Protein AF-A0A8D8MR02-F1 (afdb_monomer)

Secondary structure (DSSP, 8-state):
----SSSSTTSSTTSS-------------HHHHHHHHHHHHHHHH-HHHHHHHHHHHHHHTTT---HHHHHHHHHHHHHHHHTT-HHHHHHHHHHHHHHHTTTS-HHHHHHHHHHHHHHHHTS--HHHHHHHHHHHHH-

Radius of gyration: 15.47 Å; Cα contacts (8 Å, |Δi|>4): 89; chains: 1; bounding box: 42×45×34 Å

InterPro domains:
  IPR050871 26S Proteasome and COP9 Signalosome Components [PTHR10678] (15-139)

Organism: Culex pipiens (NCBI:txid7175)

Structure (mmCIF, N/CA/C/O backbone):
data_AF-A0A8D8MR02-F1
#
_entry.id   AF-A0A8D8MR02-F1
#
loop_
_atom_site.group_PDB
_atom_site.id
_atom_site.type_symbol
_atom_site.label_atom_id
_atom_site.label_alt_id
_atom_site.label_comp_id
_atom_site.label_asym_id
_atom_site.label_entity_id
_atom_site.label_seq_id
_atom_site.pdbx_PDB_ins_code
_atom_site.Cartn_x
_atom_site.Cartn_y
_atom_site.Cartn_z
_atom_site.occupancy
_atom_site.B_iso_or_equiv
_atom_site.auth_seq_id
_atom_site.auth_comp_id
_atom_site.auth_asym_id
_atom_site.auth_atom_id
_atom_site.pdbx_PDB_model_num
ATOM 1 N N . MET A 1 1 ? -7.198 32.273 -9.089 1.00 46.59 1 MET A N 1
ATOM 2 C CA . MET A 1 1 ? -7.432 31.002 -9.804 1.00 46.59 1 MET A CA 1
ATOM 3 C C . MET A 1 1 ? -6.074 30.402 -10.110 1.00 46.59 1 MET A C 1
ATOM 5 O O . MET A 1 1 ? -5.496 30.825 -11.099 1.00 46.59 1 MET A O 1
ATOM 9 N N . SER A 1 2 ? -5.592 29.512 -9.235 1.00 44.75 2 SER A N 1
ATOM 10 C CA . SER A 1 2 ? -4.781 28.307 -9.519 1.00 44.75 2 SER A CA 1
ATOM 11 C C . SER A 1 2 ? -4.025 27.887 -8.244 1.00 44.75 2 SER A C 1
ATOM 13 O O . SER A 1 2 ? -2.803 27.905 -8.212 1.00 44.75 2 SER A O 1
ATOM 15 N N . ASP A 1 3 ? -4.761 27.552 -7.180 1.00 44.78 3 ASP A N 1
ATOM 16 C CA . ASP A 1 3 ? -4.220 27.038 -5.908 1.00 44.78 3 ASP A CA 1
ATOM 17 C C . ASP A 1 3 ? -4.360 25.504 -5.866 1.00 44.78 3 ASP A C 1
ATOM 19 O O . ASP A 1 3 ? -5.041 24.959 -5.002 1.00 44.78 3 ASP A O 1
ATOM 23 N N . LEU A 1 4 ? -3.840 24.803 -6.881 1.00 49.03 4 LEU A N 1
ATOM 24 C CA . LEU A 1 4 ? -3.999 23.342 -6.997 1.00 49.03 4 LEU A CA 1
ATOM 25 C C . LEU A 1 4 ? -2.727 22.592 -7.419 1.00 49.03 4 LEU A C 1
ATOM 27 O O . LEU A 1 4 ? -2.816 21.408 -7.719 1.00 49.03 4 LEU A O 1
ATOM 31 N N . ASP A 1 5 ? -1.571 23.262 -7.429 1.00 41.72 5 ASP A N 1
ATOM 32 C CA . ASP A 1 5 ? -0.314 22.699 -7.954 1.00 41.72 5 ASP A CA 1
ATOM 33 C C . ASP A 1 5 ? 0.814 22.600 -6.905 1.00 41.72 5 ASP A C 1
ATOM 35 O O . ASP A 1 5 ? 1.933 22.227 -7.235 1.00 41.72 5 ASP A O 1
ATOM 39 N N . ASP A 1 6 ? 0.533 22.909 -5.632 1.00 39.59 6 ASP A N 1
ATOM 40 C CA . ASP A 1 6 ? 1.550 22.932 -4.559 1.00 39.59 6 ASP A CA 1
ATOM 41 C C . ASP A 1 6 ? 1.577 21.651 -3.699 1.00 39.59 6 ASP A C 1
ATOM 43 O O . ASP A 1 6 ? 2.411 21.504 -2.817 1.00 39.59 6 ASP A O 1
ATOM 47 N N . ASP A 1 7 ? 0.695 20.683 -3.973 1.00 44.25 7 ASP A N 1
ATOM 48 C CA . ASP A 1 7 ? 0.623 19.410 -3.226 1.00 44.25 7 ASP A CA 1
ATOM 49 C C . ASP A 1 7 ? 1.495 18.301 -3.860 1.00 44.25 7 ASP A C 1
ATOM 51 O O . ASP A 1 7 ? 1.506 17.154 -3.414 1.00 44.25 7 ASP A O 1
ATOM 55 N N . PHE A 1 8 ? 2.228 18.625 -4.935 1.00 43.94 8 PHE A N 1
ATOM 56 C CA . PHE A 1 8 ? 3.091 17.684 -5.663 1.00 43.94 8 PHE A CA 1
ATOM 57 C C . PHE A 1 8 ? 4.558 17.723 -5.203 1.00 43.94 8 PHE A C 1
ATOM 59 O O . PHE A 1 8 ? 5.320 16.803 -5.491 1.00 43.94 8 PHE A O 1
ATOM 66 N N . MET A 1 9 ? 4.964 18.761 -4.462 1.00 44.56 9 MET A N 1
ATOM 67 C CA . MET A 1 9 ? 6.372 18.999 -4.109 1.00 44.56 9 MET A CA 1
ATOM 68 C C . MET A 1 9 ? 6.808 18.373 -2.773 1.00 44.56 9 MET A C 1
ATOM 70 O O . MET A 1 9 ? 7.985 18.437 -2.432 1.00 44.56 9 MET A O 1
ATOM 74 N N . CYS A 1 10 ? 5.903 17.724 -2.030 1.00 43.78 10 CYS A N 1
ATOM 75 C CA . CYS A 1 10 ? 6.204 17.107 -0.728 1.00 43.78 10 CYS A CA 1
ATOM 76 C C . CYS A 1 10 ? 6.262 15.564 -0.741 1.00 43.78 10 CYS A C 1
ATOM 78 O O . CYS A 1 10 ? 6.255 14.953 0.325 1.00 43.78 10 CYS A O 1
ATOM 80 N N . GLU A 1 11 ? 6.308 14.899 -1.905 1.00 46.44 11 GLU A N 1
ATOM 81 C CA . GLU A 1 11 ? 6.463 13.427 -1.972 1.00 46.44 11 GLU A CA 1
ATOM 82 C C . GLU A 1 11 ? 7.908 12.943 -2.203 1.00 46.44 11 GLU A C 1
ATOM 84 O O . GLU A 1 11 ? 8.180 11.772 -1.943 1.00 46.44 11 GLU A O 1
ATOM 89 N N . ASP A 1 12 ? 8.832 13.799 -2.659 1.00 42.78 12 ASP A N 1
ATOM 90 C CA . ASP A 1 12 ? 10.231 13.409 -2.935 1.00 42.78 12 ASP A CA 1
ATOM 91 C C . ASP A 1 12 ? 11.150 13.456 -1.697 1.00 42.78 12 ASP A C 1
ATOM 93 O O . ASP A 1 12 ? 12.257 12.923 -1.722 1.00 42.78 12 ASP A O 1
ATOM 97 N N . GLU A 1 13 ? 10.706 14.037 -0.578 1.00 42.59 13 GLU A N 1
ATOM 98 C CA . GLU A 1 13 ? 11.544 14.174 0.628 1.00 42.59 13 GLU A CA 1
ATOM 99 C C . GLU A 1 13 ? 11.513 12.933 1.549 1.00 42.59 13 GLU A C 1
ATOM 101 O O . GLU A 1 13 ? 12.296 12.825 2.492 1.00 42.59 13 GLU A O 1
ATOM 106 N N . GLU A 1 14 ? 10.653 11.942 1.274 1.00 45.72 14 GLU A N 1
ATOM 107 C CA . GLU A 1 14 ? 10.602 10.692 2.054 1.00 45.72 14 GLU A CA 1
ATOM 108 C C . GLU A 1 14 ? 11.493 9.556 1.519 1.00 45.72 14 GLU A C 1
ATOM 110 O O . GLU A 1 14 ? 11.585 8.531 2.191 1.00 45.72 14 GLU A O 1
ATOM 115 N N . ASP A 1 15 ? 12.175 9.715 0.378 1.00 48.34 15 ASP A N 1
ATOM 116 C CA . ASP A 1 15 ? 13.140 8.713 -0.131 1.00 48.34 15 ASP A CA 1
ATOM 117 C C . ASP A 1 15 ? 14.579 8.958 0.376 1.00 48.34 15 ASP A C 1
ATOM 119 O O . ASP A 1 15 ? 15.471 8.140 0.184 1.00 48.34 15 ASP A O 1
ATOM 123 N N . TYR A 1 16 ? 14.819 10.055 1.106 1.00 43.03 16 TYR A N 1
ATOM 124 C CA . TYR A 1 16 ? 16.125 10.400 1.696 1.00 43.03 16 TYR A CA 1
ATOM 125 C C . TYR A 1 16 ? 16.324 9.826 3.111 1.00 43.03 16 TYR A C 1
ATOM 127 O O . TYR A 1 16 ? 16.999 10.407 3.964 1.00 43.03 16 TYR A O 1
ATOM 135 N N . GLY A 1 17 ? 15.694 8.682 3.381 1.00 48.50 17 GLY A N 1
ATOM 136 C CA . GLY A 1 17 ? 15.567 8.095 4.707 1.00 48.50 17 GLY A CA 1
ATOM 137 C C . GLY A 1 17 ? 15.998 6.636 4.789 1.00 48.50 17 GLY A C 1
ATOM 138 O O . GLY A 1 17 ? 15.166 5.807 5.134 1.00 48.50 17 GLY A O 1
ATOM 139 N N . LEU A 1 18 ? 17.308 6.408 4.639 1.00 43.94 18 LEU A N 1
ATOM 140 C CA . LEU A 1 18 ? 18.152 5.544 5.490 1.00 43.94 18 LEU A CA 1
ATOM 141 C C . LEU A 1 18 ? 18.886 4.376 4.810 1.00 43.94 18 LEU A C 1
ATOM 143 O O . LEU A 1 18 ? 18.300 3.458 4.260 1.00 43.94 18 LEU A O 1
ATOM 147 N N . GLU A 1 19 ? 20.208 4.451 5.004 1.00 42.91 19 GLU A N 1
ATOM 148 C CA . GLU A 1 19 ? 21.126 3.381 5.405 1.00 42.91 19 GLU A CA 1
ATOM 149 C C . GLU A 1 19 ? 21.083 2.101 4.565 1.00 42.91 19 GLU A C 1
ATOM 151 O O . GLU A 1 19 ? 20.352 1.158 4.859 1.00 42.91 19 GLU A O 1
ATOM 156 N N . TYR A 1 20 ? 21.978 2.062 3.567 1.00 41.41 20 TYR A N 1
ATOM 157 C CA . TYR A 1 20 ? 22.549 0.824 3.040 1.00 41.41 20 TYR A CA 1
ATOM 158 C C . TYR A 1 20 ? 22.930 -0.070 4.227 1.00 41.41 20 TYR A C 1
ATOM 160 O O . TYR A 1 20 ? 24.006 0.067 4.806 1.00 41.41 20 TYR A O 1
ATOM 168 N N . SER A 1 21 ? 22.038 -0.979 4.611 1.00 37.78 21 SER A N 1
ATOM 169 C CA . SER A 1 21 ? 22.419 -2.118 5.426 1.00 37.78 21 SER A CA 1
ATOM 170 C C . SER A 1 21 ? 23.229 -3.005 4.490 1.00 37.78 21 SER A C 1
ATOM 172 O O . SER A 1 21 ? 22.666 -3.751 3.697 1.00 37.78 21 SER A O 1
ATOM 174 N N . GLU A 1 22 ? 24.555 -2.852 4.530 1.00 40.47 22 GLU A N 1
ATOM 175 C CA . GLU A 1 22 ? 25.564 -3.556 3.719 1.00 40.47 22 GLU A CA 1
ATOM 176 C C . GLU A 1 22 ? 25.565 -5.097 3.892 1.00 40.47 22 GLU A C 1
ATOM 178 O O . GLU A 1 22 ? 26.543 -5.752 3.542 1.00 40.47 22 GLU A O 1
ATOM 183 N N . ASP A 1 23 ? 24.498 -5.710 4.416 1.00 39.16 23 ASP A N 1
ATOM 184 C CA . ASP A 1 23 ? 24.458 -7.127 4.798 1.00 39.16 23 ASP A CA 1
ATOM 185 C C . ASP A 1 23 ? 23.360 -7.931 4.088 1.00 39.16 23 ASP A C 1
ATOM 187 O O . ASP A 1 23 ? 22.647 -8.734 4.686 1.00 39.16 23 ASP A O 1
ATOM 191 N N . SER A 1 24 ? 23.200 -7.745 2.780 1.00 38.19 24 SER A N 1
ATOM 192 C CA . SER A 1 24 ? 22.553 -8.764 1.948 1.00 38.19 24 SER A CA 1
ATOM 193 C C . SER A 1 24 ? 23.199 -8.795 0.574 1.00 38.19 24 SER A C 1
ATOM 195 O O . SER A 1 24 ? 22.961 -7.956 -0.285 1.00 38.19 24 SER A O 1
ATOM 197 N N . ASN A 1 25 ? 24.059 -9.793 0.394 1.00 41.91 25 ASN A N 1
ATOM 198 C CA . ASN A 1 25 ? 24.737 -10.167 -0.843 1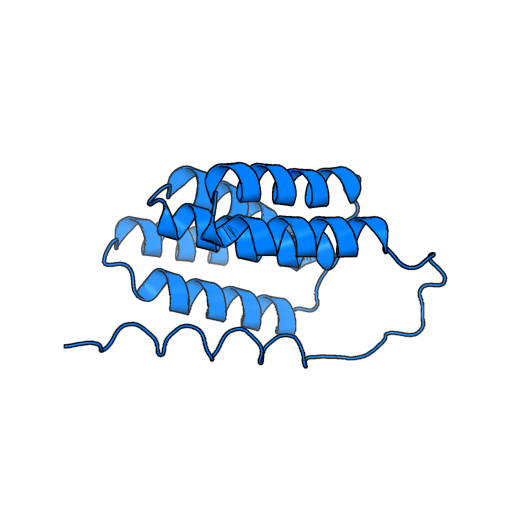.00 41.91 25 ASN A CA 1
ATOM 199 C C . ASN A 1 25 ? 23.750 -10.805 -1.849 1.00 41.91 25 ASN A C 1
ATOM 201 O O . ASN A 1 25 ? 24.007 -11.885 -2.378 1.00 41.91 25 ASN A O 1
ATOM 205 N N . SER A 1 26 ? 22.595 -10.170 -2.044 1.00 43.81 26 SER A N 1
ATOM 206 C CA . SER A 1 26 ? 21.597 -10.527 -3.047 1.00 43.81 26 SER A CA 1
ATOM 207 C C . SER A 1 26 ? 21.766 -9.562 -4.212 1.00 43.81 26 SER A C 1
ATOM 209 O O . SER A 1 26 ? 21.964 -8.365 -4.005 1.00 43.81 26 SER A O 1
ATOM 211 N N . GLU A 1 27 ? 21.782 -10.092 -5.432 1.00 47.31 27 GLU A N 1
ATOM 212 C CA . GLU A 1 27 ? 21.870 -9.307 -6.664 1.00 47.31 27 GLU A CA 1
ATOM 213 C C . GLU A 1 27 ? 20.897 -8.117 -6.602 1.00 47.31 27 GLU A C 1
ATOM 215 O O . GLU A 1 27 ? 19.795 -8.279 -6.078 1.00 47.31 27 GLU A O 1
ATOM 220 N N . PRO A 1 28 ? 21.291 -6.917 -7.069 1.00 52.00 28 PRO A N 1
ATOM 221 C CA . PRO A 1 28 ? 20.422 -5.752 -6.980 1.00 52.00 28 PRO A CA 1
ATOM 222 C C . PRO A 1 28 ? 19.085 -6.096 -7.643 1.00 52.00 28 PRO A C 1
ATOM 224 O O . PRO A 1 28 ? 19.074 -6.597 -8.768 1.00 52.00 28 PRO A O 1
ATOM 227 N N . ASP A 1 29 ? 17.980 -5.838 -6.942 1.00 64.31 29 ASP A N 1
ATOM 228 C CA . ASP A 1 29 ? 16.590 -6.037 -7.378 1.00 64.31 29 ASP A CA 1
ATOM 229 C C . ASP A 1 29 ? 16.203 -5.083 -8.534 1.00 64.31 29 ASP A C 1
ATOM 231 O O . ASP A 1 29 ? 15.175 -4.405 -8.520 1.00 64.31 29 ASP A O 1
ATOM 235 N N . VAL A 1 30 ? 17.050 -5.001 -9.563 1.00 72.12 30 VAL A N 1
ATOM 236 C CA . VAL A 1 30 ? 16.942 -4.107 -10.722 1.00 72.12 30 VAL A CA 1
ATOM 237 C C . VAL A 1 30 ? 15.615 -4.326 -11.446 1.00 72.12 30 VAL A C 1
ATOM 239 O O . VAL A 1 30 ? 15.027 -3.380 -11.970 1.00 72.12 30 VAL A O 1
ATOM 242 N N . ASP A 1 31 ? 15.107 -5.559 -11.455 1.00 78.06 31 ASP A N 1
ATOM 243 C CA . ASP A 1 31 ? 13.820 -5.888 -12.066 1.00 78.06 31 ASP A CA 1
ATOM 244 C C . ASP A 1 31 ? 12.632 -5.299 -11.284 1.00 78.06 31 ASP A C 1
ATOM 246 O O . ASP A 1 31 ? 11.696 -4.777 -11.899 1.00 78.06 31 ASP A O 1
ATOM 250 N N . LEU A 1 32 ? 12.677 -5.308 -9.945 1.00 81.38 32 LEU A N 1
ATOM 251 C CA . LEU A 1 32 ? 11.638 -4.699 -9.102 1.00 81.38 32 LEU A CA 1
ATOM 252 C C . LEU A 1 32 ? 11.677 -3.175 -9.195 1.00 81.38 32 LEU A C 1
ATOM 254 O O . LEU A 1 32 ? 10.631 -2.541 -9.361 1.00 81.38 32 LEU A O 1
ATOM 258 N N . GLU A 1 33 ? 12.875 -2.596 -9.154 1.00 82.00 33 GLU A N 1
ATOM 259 C CA . GLU A 1 33 ? 13.097 -1.159 -9.287 1.00 82.00 33 GLU A CA 1
ATOM 260 C C . GLU A 1 33 ? 12.566 -0.635 -10.629 1.00 82.00 33 GLU A C 1
ATOM 262 O O . GLU A 1 33 ? 11.725 0.272 -10.675 1.00 82.00 33 GLU A O 1
ATOM 267 N N . ASN A 1 34 ? 12.980 -1.257 -11.737 1.00 85.75 34 ASN A N 1
ATOM 268 C CA . ASN A 1 34 ? 12.526 -0.883 -13.076 1.00 85.75 34 ASN A CA 1
ATOM 269 C C . ASN A 1 34 ? 11.004 -0.987 -13.209 1.00 85.75 34 ASN A C 1
ATOM 271 O O . ASN A 1 34 ? 10.355 -0.090 -13.761 1.00 85.75 34 ASN A O 1
ATOM 275 N N . GLN A 1 35 ? 10.413 -2.063 -12.683 1.00 85.50 35 GLN A N 1
ATOM 276 C CA . GLN A 1 35 ? 8.969 -2.259 -12.718 1.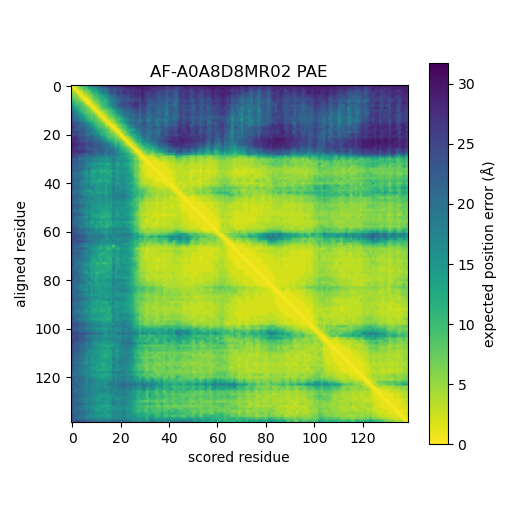00 85.50 35 GLN A CA 1
ATOM 277 C C . GLN A 1 35 ? 8.233 -1.214 -11.861 1.00 85.50 35 GLN A C 1
ATOM 279 O O . GLN A 1 35 ? 7.173 -0.723 -12.267 1.00 85.50 35 GLN A O 1
ATOM 284 N N . TYR A 1 36 ? 8.784 -0.824 -10.710 1.00 87.44 36 TYR A N 1
ATOM 285 C CA . TYR A 1 36 ? 8.218 0.210 -9.844 1.00 87.44 36 TYR A CA 1
ATOM 286 C C . TYR A 1 36 ? 8.229 1.589 -10.515 1.00 87.44 36 TYR A C 1
ATOM 288 O O . TYR A 1 36 ? 7.186 2.246 -10.569 1.00 87.44 36 TYR A O 1
ATOM 296 N N . TYR A 1 37 ? 9.357 2.019 -11.088 1.00 86.69 37 TYR A N 1
ATOM 297 C CA . TYR A 1 37 ? 9.438 3.312 -11.780 1.00 86.69 37 TYR A CA 1
ATOM 298 C C . TYR A 1 37 ? 8.540 3.368 -13.019 1.00 86.69 37 TYR A C 1
ATOM 300 O O . TYR A 1 37 ? 7.876 4.381 -13.249 1.00 86.69 37 TYR A O 1
ATOM 308 N N . ASN A 1 38 ? 8.434 2.264 -13.766 1.00 86.81 38 ASN A N 1
ATOM 309 C CA . ASN A 1 38 ? 7.475 2.143 -14.865 1.00 86.81 38 ASN A CA 1
ATOM 310 C C . ASN A 1 38 ? 6.030 2.328 -14.365 1.00 86.81 38 ASN A C 1
ATOM 312 O O . ASN A 1 38 ? 5.264 3.122 -14.910 1.00 86.81 38 ASN A O 1
ATOM 316 N N . SER A 1 39 ? 5.681 1.665 -13.259 1.00 85.00 39 SER A N 1
ATOM 317 C CA . SER A 1 39 ? 4.362 1.790 -12.625 1.00 85.00 39 SER A CA 1
ATOM 318 C C . SER A 1 39 ? 4.085 3.214 -12.129 1.00 85.00 39 SER A C 1
ATOM 320 O O . SER A 1 39 ? 2.965 3.707 -12.264 1.00 85.00 39 SER A O 1
ATOM 322 N N . LYS A 1 40 ? 5.104 3.898 -11.591 1.00 80.50 40 LYS A N 1
ATOM 323 C CA . LYS A 1 40 ? 5.009 5.285 -11.114 1.00 80.50 40 LYS A CA 1
ATOM 324 C C . LYS A 1 40 ? 4.744 6.257 -12.265 1.00 80.50 40 LYS A C 1
ATOM 326 O O . LYS A 1 40 ? 3.887 7.122 -12.112 1.00 80.50 40 LYS A O 1
ATOM 331 N N . ALA A 1 41 ? 5.398 6.075 -13.414 1.00 85.94 41 ALA A N 1
ATOM 332 C CA . ALA A 1 41 ? 5.140 6.875 -14.614 1.00 85.94 41 ALA A CA 1
ATOM 333 C C . ALA A 1 41 ? 3.690 6.719 -15.111 1.00 85.94 41 ALA A C 1
ATOM 335 O O . ALA A 1 41 ? 3.051 7.691 -15.503 1.00 85.94 41 ALA A O 1
ATOM 336 N N . LEU A 1 42 ? 3.127 5.511 -15.003 1.00 83.12 42 LEU A N 1
ATOM 337 C CA . LEU A 1 42 ? 1.745 5.231 -15.399 1.00 83.12 42 LEU A CA 1
ATOM 338 C C . LEU A 1 42 ? 0.690 5.814 -14.440 1.00 83.12 42 LEU A C 1
ATOM 340 O O . LEU A 1 42 ? -0.485 5.856 -14.810 1.00 83.12 42 LEU A O 1
ATOM 344 N N . LYS A 1 43 ? 1.055 6.263 -13.223 1.00 79.38 43 LYS A N 1
ATOM 345 C CA . LYS A 1 43 ? 0.075 6.743 -12.221 1.00 79.38 43 LYS A CA 1
ATOM 346 C C . LYS A 1 43 ? -0.725 7.951 -12.715 1.00 79.38 43 LYS A C 1
ATOM 348 O O . LYS A 1 43 ? -1.874 8.126 -12.308 1.00 79.38 43 LYS A O 1
ATOM 353 N N . GLU A 1 44 ? -0.103 8.788 -13.545 1.00 76.19 44 GLU A N 1
ATOM 354 C CA . GLU A 1 44 ? -0.688 10.042 -14.026 1.00 76.19 44 GLU A CA 1
ATOM 355 C C . GLU A 1 44 ? -1.535 9.839 -15.280 1.00 76.19 44 GLU A C 1
ATOM 357 O O . GLU A 1 44 ? -2.613 10.420 -15.391 1.00 76.19 44 GLU A O 1
ATOM 362 N N . GLU A 1 45 ? -1.085 8.970 -16.186 1.00 82.50 45 GLU A N 1
ATOM 363 C CA . GLU A 1 45 ? -1.773 8.693 -17.448 1.00 82.50 45 GLU A CA 1
ATOM 364 C C . GLU A 1 45 ? -2.923 7.689 -17.279 1.00 82.50 45 GLU A C 1
ATOM 366 O O . GLU A 1 45 ? -4.022 7.897 -17.796 1.00 82.50 45 GLU A O 1
ATOM 371 N N . ALA A 1 46 ? -2.683 6.592 -16.553 1.00 86.50 46 ALA A N 1
ATOM 372 C CA . ALA A 1 46 ? -3.588 5.450 -16.471 1.00 86.50 46 ALA A CA 1
ATOM 373 C C . ALA A 1 46 ? -3.570 4.813 -15.064 1.00 86.50 46 ALA A C 1
ATOM 375 O O . ALA A 1 46 ? -2.959 3.760 -14.859 1.00 86.50 46 ALA A O 1
ATOM 376 N N . PRO A 1 47 ? -4.293 5.380 -14.078 1.00 83.69 47 PRO A N 1
ATOM 377 C CA . PRO A 1 47 ? -4.254 4.914 -12.688 1.00 83.69 47 PRO A CA 1
ATOM 378 C C . PRO A 1 47 ? -4.680 3.446 -12.518 1.00 83.69 47 PRO A C 1
ATOM 380 O O . PRO A 1 47 ? -4.130 2.730 -11.684 1.00 83.69 47 PRO A O 1
ATOM 383 N N . HIS A 1 48 ? -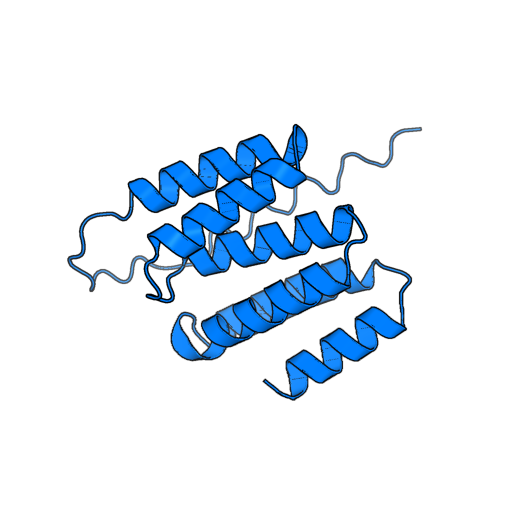5.617 2.954 -13.333 1.00 86.00 48 HIS A N 1
ATOM 384 C CA . HIS A 1 48 ? -6.026 1.545 -13.305 1.00 86.00 48 HIS A CA 1
ATOM 385 C C . HIS A 1 48 ? -4.942 0.587 -13.814 1.00 86.00 48 HIS A C 1
ATOM 387 O O . HIS A 1 48 ? -4.821 -0.524 -13.297 1.00 86.00 48 HIS A O 1
ATOM 393 N N . ASP A 1 49 ? -4.159 0.992 -14.813 1.00 86.88 49 ASP A N 1
ATOM 394 C CA . ASP A 1 49 ? -3.068 0.166 -15.329 1.00 86.88 49 ASP A CA 1
ATOM 395 C C . ASP A 1 49 ? -1.830 0.272 -14.442 1.00 86.88 49 ASP A C 1
ATOM 397 O O . ASP A 1 49 ? -1.178 -0.742 -14.203 1.00 86.88 49 ASP A O 1
ATOM 401 N N . ALA A 1 50 ? -1.585 1.437 -13.833 1.00 86.94 50 ALA A N 1
ATOM 402 C CA . ALA A 1 50 ? -0.589 1.593 -12.779 1.00 86.94 50 ALA A CA 1
ATOM 403 C C . ALA A 1 50 ? -0.839 0.616 -11.621 1.00 86.94 50 ALA A C 1
ATOM 405 O O . ALA A 1 50 ? 0.090 -0.059 -11.191 1.00 86.94 50 ALA A O 1
ATOM 406 N N . LEU A 1 51 ? -2.092 0.447 -11.170 1.00 88.19 51 LEU A N 1
ATOM 407 C CA . LEU A 1 51 ? -2.435 -0.553 -10.147 1.00 88.19 51 LEU A CA 1
ATOM 408 C C . LEU A 1 51 ? -2.053 -1.980 -10.562 1.00 88.19 51 LEU A C 1
ATOM 410 O O . LEU A 1 51 ? -1.527 -2.728 -9.742 1.00 88.19 51 LEU A O 1
ATOM 414 N N . LYS A 1 52 ? -2.283 -2.363 -11.824 1.00 89.56 52 LYS A N 1
ATOM 415 C CA . LYS A 1 52 ? -1.869 -3.682 -12.333 1.00 89.56 52 LYS A CA 1
ATOM 416 C C . LYS A 1 52 ? -0.349 -3.803 -12.404 1.00 89.56 52 LYS A C 1
ATOM 418 O O . LYS A 1 52 ? 0.188 -4.868 -12.122 1.00 89.56 52 LYS A O 1
ATOM 423 N N . SER A 1 53 ? 0.347 -2.737 -12.784 1.00 87.69 53 SER A N 1
ATOM 424 C CA . SER A 1 53 ? 1.807 -2.730 -12.853 1.00 87.69 53 SER A CA 1
ATOM 425 C C . SER A 1 53 ? 2.447 -2.788 -11.461 1.00 87.69 53 SER A C 1
ATOM 427 O O . SER A 1 53 ? 3.399 -3.543 -11.288 1.00 87.69 53 SER A O 1
ATOM 429 N N . PHE A 1 54 ? 1.877 -2.114 -10.455 1.00 89.62 54 PHE A N 1
ATOM 430 C CA . PHE A 1 54 ? 2.281 -2.256 -9.050 1.00 89.62 54 PHE A CA 1
ATOM 431 C C . PHE A 1 54 ? 1.954 -3.641 -8.489 1.00 89.62 54 PHE A C 1
ATOM 433 O O . PHE A 1 54 ? 2.744 -4.196 -7.733 1.00 89.62 54 PHE A O 1
ATOM 440 N N . GLN A 1 55 ? 0.834 -4.239 -8.901 1.00 87.56 55 GLN A N 1
ATOM 441 C CA . GLN A 1 55 ? 0.530 -5.628 -8.564 1.00 87.56 55 GLN A CA 1
ATOM 442 C C . GLN A 1 55 ? 1.618 -6.577 -9.089 1.00 87.56 55 GLN A C 1
ATOM 444 O O . GLN A 1 55 ? 2.050 -7.453 -8.352 1.00 87.56 55 GLN A O 1
ATOM 449 N N . LYS A 1 56 ? 2.146 -6.344 -10.300 1.00 87.50 56 LYS A N 1
ATOM 450 C CA . LYS A 1 56 ? 3.278 -7.127 -10.818 1.00 87.50 56 LYS A CA 1
ATOM 451 C C . LYS A 1 56 ? 4.548 -6.979 -9.982 1.00 87.50 56 LYS A C 1
ATOM 453 O O . LYS A 1 56 ? 5.277 -7.952 -9.884 1.00 87.50 56 LYS A O 1
ATOM 458 N N . VAL A 1 57 ? 4.814 -5.809 -9.386 1.00 86.81 57 VAL A N 1
ATOM 459 C CA . VAL A 1 57 ? 5.944 -5.645 -8.445 1.00 86.81 57 VAL A CA 1
ATOM 460 C C . VAL A 1 57 ? 5.769 -6.600 -7.263 1.00 86.81 57 VAL A C 1
ATOM 462 O O . VAL A 1 57 ? 6.701 -7.312 -6.916 1.00 86.81 57 VAL A O 1
ATOM 465 N N . LEU A 1 58 ? 4.557 -6.682 -6.703 1.00 84.50 58 LEU A N 1
ATOM 466 C CA . LEU A 1 58 ? 4.244 -7.601 -5.602 1.00 84.50 58 LEU A CA 1
ATOM 467 C C . LEU A 1 58 ? 4.350 -9.077 -6.009 1.00 84.50 58 LEU A C 1
ATOM 469 O O . LEU A 1 58 ? 4.799 -9.898 -5.218 1.00 84.50 58 LEU A O 1
ATOM 473 N N . ASP A 1 59 ? 3.936 -9.417 -7.232 1.00 85.25 59 ASP A N 1
ATOM 474 C CA . ASP A 1 59 ? 4.055 -10.783 -7.755 1.00 85.25 59 ASP A CA 1
ATOM 475 C C . ASP A 1 59 ? 5.520 -11.171 -8.025 1.00 85.25 59 ASP A C 1
ATOM 477 O O . ASP A 1 59 ? 5.915 -12.304 -7.753 1.00 85.25 59 ASP A O 1
ATOM 481 N N . LEU A 1 60 ? 6.334 -10.234 -8.529 1.00 82.44 60 LEU A N 1
ATOM 482 C CA . LEU A 1 60 ? 7.772 -10.425 -8.758 1.00 82.44 60 LEU A CA 1
ATOM 483 C C . LEU A 1 60 ? 8.548 -10.593 -7.450 1.00 82.44 60 LEU A C 1
ATOM 485 O O . LEU A 1 60 ? 9.499 -11.365 -7.414 1.00 82.44 60 LEU A O 1
ATOM 489 N N . GLU A 1 61 ? 8.099 -9.945 -6.373 1.00 77.94 61 GLU A N 1
ATOM 490 C CA . GLU A 1 61 ? 8.657 -10.108 -5.025 1.00 77.94 61 GLU A CA 1
ATOM 491 C C . GLU A 1 61 ? 8.429 -11.526 -4.450 1.00 77.94 61 GLU A C 1
ATOM 493 O O . GLU A 1 61 ? 8.933 -11.867 -3.387 1.00 77.94 61 GLU A O 1
ATOM 498 N N . ASN A 1 62 ? 7.675 -12.385 -5.150 1.00 67.50 62 ASN A N 1
ATOM 499 C CA . ASN A 1 62 ? 7.540 -13.824 -4.900 1.00 67.50 62 ASN A CA 1
ATOM 500 C C . ASN A 1 62 ? 7.217 -14.212 -3.436 1.00 67.50 62 ASN A C 1
ATOM 502 O O . ASN A 1 62 ? 7.638 -15.259 -2.945 1.00 67.50 62 ASN A O 1
ATOM 506 N N . ASN A 1 63 ? 6.403 -13.397 -2.753 1.00 64.50 63 AS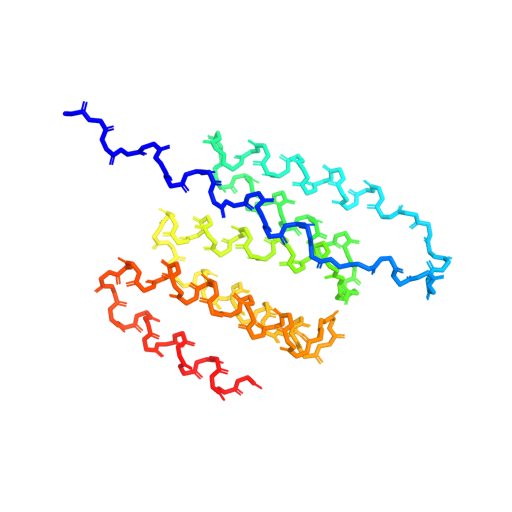N A N 1
ATOM 507 C CA . ASN A 1 63 ? 6.033 -13.493 -1.326 1.00 64.50 63 ASN A CA 1
ATOM 508 C C . ASN A 1 63 ? 7.149 -13.204 -0.309 1.00 64.50 63 ASN A C 1
ATOM 510 O O . ASN A 1 63 ? 6.882 -13.264 0.901 1.00 64.50 63 ASN A O 1
ATOM 514 N N . GLU A 1 64 ? 8.356 -12.864 -0.749 1.00 69.81 64 GLU A N 1
ATOM 515 C CA . GLU A 1 64 ? 9.313 -12.189 0.120 1.00 69.81 64 GLU A CA 1
ATOM 516 C C . GLU A 1 64 ? 8.753 -10.796 0.389 1.00 69.81 64 GLU A C 1
ATOM 518 O O . GLU A 1 64 ? 8.208 -10.174 -0.505 1.00 69.81 64 GLU A O 1
ATOM 523 N N . LYS A 1 65 ? 8.736 -10.343 1.643 1.00 76.88 65 LYS A N 1
ATOM 524 C CA . LYS A 1 65 ? 8.208 -9.011 1.958 1.00 76.88 65 LYS A CA 1
ATOM 525 C C . LYS A 1 65 ? 9.379 -8.047 1.930 1.00 76.88 65 LYS A C 1
ATOM 527 O O . LYS A 1 65 ? 10.125 -7.979 2.903 1.00 76.88 65 LYS A O 1
ATOM 532 N N . GLY A 1 66 ? 9.538 -7.364 0.807 1.00 76.69 66 GLY A N 1
ATOM 533 C CA . GLY A 1 66 ? 10.627 -6.434 0.542 1.00 76.69 66 GLY A CA 1
ATOM 534 C C . GLY A 1 66 ? 10.222 -4.968 0.676 1.00 76.69 66 GLY A C 1
ATOM 535 O O . GLY A 1 66 ? 9.063 -4.614 0.926 1.00 76.69 66 GLY A O 1
ATOM 536 N N . GLU A 1 67 ? 11.207 -4.087 0.496 1.00 78.06 67 GLU A N 1
ATOM 537 C CA . GLU A 1 67 ? 10.986 -2.639 0.467 1.00 78.06 67 GLU A CA 1
ATOM 538 C C . GLU A 1 67 ? 10.173 -2.216 -0.769 1.00 78.06 67 GLU A C 1
ATOM 540 O O . GLU A 1 67 ? 9.285 -1.363 -0.671 1.00 78.06 67 GLU A O 1
ATOM 545 N N . TRP A 1 68 ? 10.423 -2.834 -1.927 1.00 83.81 68 TRP A N 1
ATOM 546 C CA . TRP A 1 68 ? 9.767 -2.485 -3.190 1.00 83.81 68 TRP A CA 1
ATOM 547 C C . TRP A 1 68 ? 8.259 -2.753 -3.168 1.00 83.81 68 TRP A C 1
ATOM 549 O O . TRP A 1 68 ? 7.471 -1.906 -3.595 1.00 83.81 68 TRP A O 1
ATOM 559 N N . GLY A 1 69 ? 7.834 -3.874 -2.597 1.00 85.25 69 GLY A N 1
ATOM 560 C CA . GLY A 1 69 ? 6.443 -4.241 -2.366 1.00 85.25 69 GLY A CA 1
ATOM 561 C C . GLY A 1 69 ? 5.776 -3.320 -1.352 1.00 85.25 69 GLY A C 1
ATOM 562 O O . GLY A 1 69 ? 4.638 -2.890 -1.560 1.00 85.25 69 GLY A O 1
ATOM 563 N N . PHE A 1 70 ? 6.500 -2.907 -0.306 1.00 83.75 70 PHE A N 1
ATOM 564 C CA . PHE A 1 70 ? 6.013 -1.897 0.636 1.00 83.75 70 PHE A CA 1
ATOM 565 C C . PHE A 1 70 ? 5.771 -0.540 -0.050 1.00 83.75 70 PHE A C 1
ATOM 567 O O . PHE A 1 70 ? 4.689 0.047 0.087 1.00 83.75 70 PHE A O 1
ATOM 574 N N . LYS A 1 71 ? 6.735 -0.065 -0.853 1.00 83.25 71 LYS A N 1
ATOM 575 C CA . LYS A 1 71 ? 6.608 1.164 -1.657 1.00 83.25 71 LYS A CA 1
ATOM 576 C C . LYS A 1 71 ? 5.453 1.050 -2.665 1.00 83.25 71 LYS A C 1
ATOM 578 O O . LYS A 1 71 ? 4.644 1.977 -2.776 1.00 83.25 71 LYS A O 1
ATOM 583 N N . ALA A 1 72 ? 5.312 -0.091 -3.346 1.00 88.12 72 ALA A N 1
ATOM 584 C CA . ALA A 1 72 ? 4.227 -0.358 -4.292 1.00 88.12 72 ALA A CA 1
ATOM 585 C C . ALA A 1 72 ? 2.846 -0.311 -3.618 1.00 88.12 72 ALA A C 1
ATOM 587 O O . ALA A 1 72 ? 1.945 0.371 -4.110 1.00 88.12 72 ALA A O 1
ATOM 588 N N . LEU A 1 73 ? 2.680 -0.946 -2.452 1.00 88.19 73 LEU A N 1
ATOM 589 C CA . LEU A 1 73 ? 1.421 -0.929 -1.700 1.00 88.19 73 LEU A CA 1
ATOM 590 C C . LEU A 1 73 ? 1.014 0.488 -1.280 1.00 88.19 73 LEU A C 1
ATOM 592 O O . LEU A 1 73 ? -0.156 0.851 -1.429 1.00 88.19 73 LEU A O 1
ATOM 596 N N . LYS A 1 74 ? 1.964 1.320 -0.826 1.00 86.50 74 LYS A N 1
ATOM 597 C CA . LYS A 1 74 ? 1.700 2.732 -0.485 1.00 86.50 74 LYS A CA 1
ATOM 598 C C . LYS A 1 74 ? 1.152 3.498 -1.696 1.00 86.50 74 LYS A C 1
ATOM 600 O O . LYS A 1 74 ? 0.161 4.219 -1.569 1.00 86.50 74 LYS A O 1
ATOM 605 N N . GLN A 1 75 ? 1.736 3.300 -2.881 1.00 86.94 75 GLN A N 1
ATOM 606 C CA . GLN A 1 75 ? 1.244 3.915 -4.122 1.00 86.94 75 GLN A CA 1
ATOM 607 C C . GLN A 1 75 ? -0.140 3.384 -4.520 1.00 86.94 75 GLN A C 1
ATOM 609 O O . GLN A 1 75 ? -1.027 4.167 -4.863 1.00 86.94 75 GLN A O 1
ATOM 614 N N . MET A 1 76 ? -0.378 2.074 -4.407 1.00 89.06 76 MET A N 1
ATOM 615 C CA . MET A 1 76 ? -1.682 1.479 -4.716 1.00 89.06 76 MET A CA 1
ATOM 616 C C . MET A 1 76 ? -2.803 2.020 -3.820 1.00 89.06 76 MET A C 1
ATOM 618 O O . MET A 1 76 ? -3.908 2.261 -4.309 1.00 89.06 76 MET A O 1
ATOM 622 N N . ILE A 1 77 ? -2.537 2.241 -2.529 1.00 88.19 77 ILE A N 1
ATOM 623 C CA . ILE A 1 77 ? -3.491 2.850 -1.587 1.00 88.19 77 ILE A CA 1
ATOM 624 C C . ILE A 1 77 ? -3.845 4.270 -2.037 1.00 88.19 77 ILE A C 1
ATOM 626 O O . ILE A 1 77 ? -5.029 4.589 -2.152 1.00 88.19 77 ILE A O 1
ATOM 630 N N . LYS A 1 78 ? -2.840 5.096 -2.366 1.00 84.69 78 LYS A N 1
ATOM 631 C CA . LYS A 1 78 ? -3.043 6.472 -2.852 1.00 84.69 78 LYS A CA 1
ATOM 632 C C . LYS A 1 78 ? -3.865 6.514 -4.142 1.00 84.69 78 LYS A C 1
ATOM 634 O O . LYS A 1 78 ? -4.812 7.292 -4.246 1.00 84.69 78 LYS A O 1
ATOM 639 N N . ILE A 1 79 ? -3.562 5.639 -5.102 1.00 87.44 79 ILE A N 1
ATOM 640 C CA . ILE A 1 79 ? -4.306 5.561 -6.367 1.00 87.44 79 ILE A CA 1
ATOM 641 C C . ILE A 1 79 ? -5.758 5.128 -6.123 1.00 87.44 79 ILE A C 1
ATOM 643 O O . ILE A 1 79 ? -6.675 5.773 -6.628 1.00 87.44 79 ILE A O 1
ATOM 647 N N . ASN A 1 80 ? -5.996 4.082 -5.322 1.00 87.25 80 ASN A N 1
ATOM 648 C CA . ASN A 1 80 ? -7.361 3.644 -5.009 1.00 87.25 80 ASN A CA 1
ATOM 649 C C . ASN A 1 80 ? -8.153 4.716 -4.253 1.00 87.25 80 ASN A C 1
ATOM 651 O O . ASN A 1 80 ? -9.343 4.889 -4.511 1.00 87.25 80 ASN A O 1
ATOM 655 N N . PHE A 1 81 ? -7.499 5.469 -3.368 1.00 84.19 81 PHE A N 1
ATOM 656 C CA . PHE A 1 81 ? -8.112 6.603 -2.687 1.00 84.19 81 PHE A CA 1
ATOM 657 C C . PHE A 1 81 ? -8.513 7.713 -3.670 1.00 84.19 81 PHE A C 1
ATOM 659 O O . PHE A 1 81 ? -9.649 8.185 -3.617 1.00 84.19 81 PHE A O 1
ATOM 666 N N . LYS A 1 82 ? -7.640 8.063 -4.627 1.00 84.38 82 LYS A N 1
ATOM 667 C CA . LYS A 1 82 ? -7.942 9.030 -5.699 1.00 84.38 82 LYS A CA 1
ATOM 668 C C . LYS A 1 82 ? -9.097 8.566 -6.595 1.00 84.38 82 LYS A C 1
ATOM 670 O O . LYS A 1 82 ?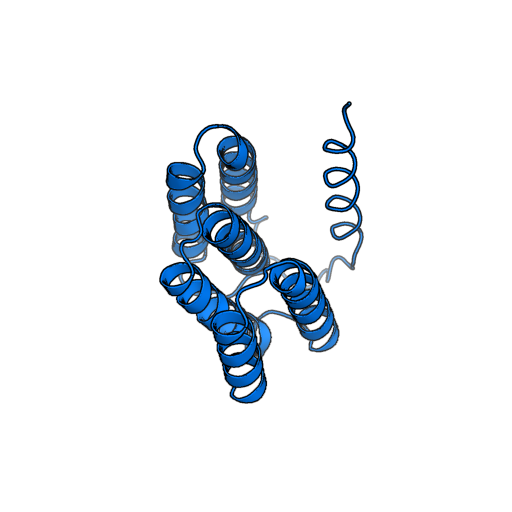 -9.908 9.379 -7.023 1.00 84.38 82 LYS A O 1
ATOM 675 N N . LEU A 1 83 ? -9.200 7.258 -6.834 1.00 85.31 83 LEU A N 1
ATOM 676 C CA . LEU A 1 83 ? -10.301 6.626 -7.571 1.00 85.31 83 LEU A CA 1
ATOM 677 C C . LEU A 1 83 ? -11.580 6.441 -6.733 1.00 85.31 83 LEU A C 1
ATOM 679 O O . LEU A 1 83 ? -12.548 5.875 -7.233 1.00 85.31 83 LEU A O 1
ATOM 683 N N . GLN A 1 84 ? -11.592 6.880 -5.466 1.00 84.75 84 GLN A N 1
ATOM 684 C CA . GLN A 1 84 ? -12.686 6.671 -4.505 1.00 84.75 84 GLN A CA 1
ATOM 685 C C . GLN A 1 84 ? -13.057 5.189 -4.297 1.00 84.75 84 GLN A C 1
ATOM 687 O O . GLN A 1 84 ? -14.144 4.862 -3.820 1.00 84.75 84 GLN A O 1
ATOM 692 N N . ASN A 1 85 ? -12.137 4.274 -4.613 1.00 86.06 85 ASN A N 1
ATOM 693 C CA . ASN A 1 85 ? -12.309 2.839 -4.435 1.00 86.06 85 ASN A CA 1
ATOM 694 C C . ASN A 1 85 ? -11.826 2.408 -3.043 1.00 86.06 85 ASN A C 1
ATOM 696 O O . ASN A 1 85 ? -10.816 1.723 -2.869 1.00 86.06 85 ASN A O 1
ATOM 700 N N . TYR A 1 86 ? -12.568 2.848 -2.032 1.00 84.88 86 TYR A N 1
ATOM 701 C CA . TYR A 1 86 ? -12.302 2.572 -0.624 1.00 84.88 86 TYR A CA 1
ATOM 702 C C . TYR A 1 86 ? -12.208 1.082 -0.235 1.00 84.88 86 TYR A C 1
ATOM 704 O O . TYR A 1 86 ? -11.311 0.755 0.543 1.00 84.88 86 TYR A O 1
ATOM 712 N N . PRO A 1 87 ? -13.053 0.155 -0.738 1.00 86.31 87 PRO A N 1
ATOM 713 C CA . PRO A 1 87 ? -12.951 -1.250 -0.339 1.00 86.31 87 PRO A CA 1
ATOM 714 C C . PRO A 1 87 ? -11.644 -1.896 -0.815 1.00 86.31 87 PRO A C 1
ATOM 716 O O . PRO A 1 87 ? -10.992 -2.603 -0.050 1.00 86.31 87 PRO A O 1
ATOM 719 N N . GLU A 1 88 ? -11.220 -1.610 -2.048 1.00 86.88 88 GLU A N 1
ATOM 720 C CA . GLU A 1 88 ? -9.944 -2.107 -2.569 1.00 86.88 88 GLU A CA 1
ATOM 721 C C . GLU A 1 88 ? -8.770 -1.475 -1.813 1.00 86.88 88 GLU A C 1
ATOM 723 O O . GLU A 1 88 ? -7.836 -2.174 -1.424 1.00 86.88 88 GLU A O 1
ATOM 728 N N . MET A 1 89 ? -8.853 -0.171 -1.524 1.00 87.94 89 MET A N 1
ATOM 729 C CA . MET A 1 89 ? -7.860 0.539 -0.717 1.00 87.94 89 MET A CA 1
ATOM 730 C C . MET A 1 89 ? -7.649 -0.127 0.651 1.00 87.94 89 MET A C 1
ATOM 732 O O . MET A 1 89 ? -6.506 -0.379 1.030 1.00 87.94 89 MET A O 1
ATOM 736 N N . MET A 1 90 ? -8.729 -0.493 1.349 1.00 86.25 90 MET A N 1
ATOM 737 C CA . MET A 1 90 ? -8.655 -1.190 2.638 1.00 86.25 90 MET A CA 1
ATOM 738 C C . MET A 1 90 ? -7.996 -2.569 2.526 1.00 86.25 90 MET A C 1
ATOM 740 O O . MET A 1 90 ? -7.220 -2.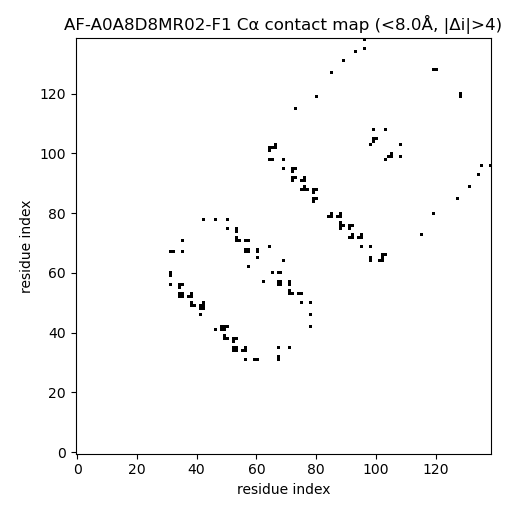950 3.402 1.00 86.25 90 MET A O 1
ATOM 744 N N . THR A 1 91 ? -8.251 -3.317 1.448 1.00 89.44 91 THR A N 1
ATOM 745 C CA . THR A 1 91 ? -7.556 -4.590 1.186 1.00 89.44 91 THR A CA 1
ATOM 746 C C . THR A 1 91 ? -6.050 -4.371 1.038 1.00 89.44 91 THR A C 1
ATOM 748 O O . THR A 1 91 ? -5.263 -5.075 1.673 1.00 89.44 91 THR A O 1
ATOM 751 N N . ARG A 1 92 ? -5.634 -3.356 0.267 1.00 89.00 92 ARG A N 1
ATOM 752 C CA . ARG A 1 92 ? -4.209 -3.010 0.110 1.00 89.00 92 ARG A CA 1
ATOM 753 C C . ARG A 1 92 ? -3.582 -2.534 1.413 1.00 89.00 92 ARG A C 1
ATOM 755 O O . ARG A 1 92 ? -2.453 -2.906 1.717 1.00 89.00 92 ARG A O 1
ATOM 762 N N . TYR A 1 93 ? -4.326 -1.786 2.221 1.00 87.88 93 TYR A N 1
ATOM 763 C CA . TYR A 1 93 ? -3.859 -1.351 3.530 1.00 87.88 93 TYR A CA 1
ATOM 764 C C . TYR A 1 93 ? -3.618 -2.522 4.488 1.00 87.88 93 TYR A C 1
ATOM 766 O O . TYR A 1 93 ? -2.565 -2.599 5.119 1.00 87.88 93 TYR A O 1
ATOM 774 N N . LYS A 1 94 ? -4.529 -3.501 4.527 1.00 87.81 94 LYS A N 1
ATOM 775 C CA . LYS A 1 94 ? -4.326 -4.737 5.300 1.00 87.81 94 LYS A CA 1
ATOM 776 C C . LYS A 1 94 ? -3.081 -5.496 4.850 1.00 87.81 94 LYS A C 1
ATOM 778 O O . LYS A 1 94 ? -2.338 -5.982 5.696 1.00 87.81 94 LYS A O 1
ATOM 783 N N . GLN A 1 95 ? -2.822 -5.564 3.542 1.00 86.44 95 GLN A N 1
ATOM 784 C CA . GLN A 1 95 ? -1.582 -6.145 3.021 1.00 86.44 95 GLN A CA 1
ATOM 785 C C . GLN A 1 95 ? -0.354 -5.370 3.519 1.00 86.44 95 GLN A C 1
ATOM 787 O O . GLN A 1 95 ? 0.570 -5.989 4.041 1.00 86.44 95 GLN A O 1
ATOM 792 N N . LEU A 1 96 ? -0.373 -4.035 3.468 1.00 86.25 96 LEU A N 1
ATOM 793 C CA . LEU A 1 96 ? 0.716 -3.181 3.956 1.00 86.25 96 LEU A CA 1
ATOM 794 C C . LEU A 1 96 ? 1.008 -3.399 5.452 1.00 86.25 96 LEU A C 1
ATOM 796 O O . LEU A 1 96 ? 2.170 -3.486 5.849 1.00 86.25 96 LEU A O 1
ATOM 800 N N . LEU A 1 97 ? -0.020 -3.592 6.281 1.00 83.75 97 LEU A N 1
ATOM 801 C CA . LEU A 1 97 ? 0.154 -3.913 7.704 1.00 83.75 97 LEU A CA 1
ATOM 802 C C . LEU A 1 97 ? 0.884 -5.252 7.930 1.00 83.75 97 LEU A C 1
ATOM 804 O O . LEU A 1 97 ? 1.601 -5.407 8.919 1.00 83.75 97 LEU A O 1
ATOM 808 N N . THR A 1 98 ? 0.778 -6.216 7.008 1.00 84.25 98 THR A N 1
ATOM 809 C CA . THR A 1 98 ? 1.561 -7.465 7.099 1.00 84.25 98 THR A CA 1
ATOM 810 C C . THR A 1 98 ? 3.048 -7.257 6.807 1.00 84.25 98 THR A C 1
ATOM 812 O O . THR A 1 98 ? 3.882 -7.952 7.389 1.00 84.25 98 THR A O 1
ATOM 815 N N . TYR A 1 99 ? 3.387 -6.287 5.952 1.00 79.31 99 TYR A N 1
ATOM 816 C CA . TYR A 1 99 ? 4.768 -5.873 5.695 1.00 79.31 99 TYR A CA 1
ATOM 817 C C . TYR A 1 99 ? 5.351 -5.151 6.907 1.00 79.31 99 TYR A C 1
ATOM 819 O O . TYR A 1 99 ? 6.481 -5.417 7.296 1.00 79.31 99 TYR A O 1
ATOM 827 N N . ILE A 1 100 ? 4.547 -4.335 7.587 1.00 77.19 100 ILE A N 1
ATOM 82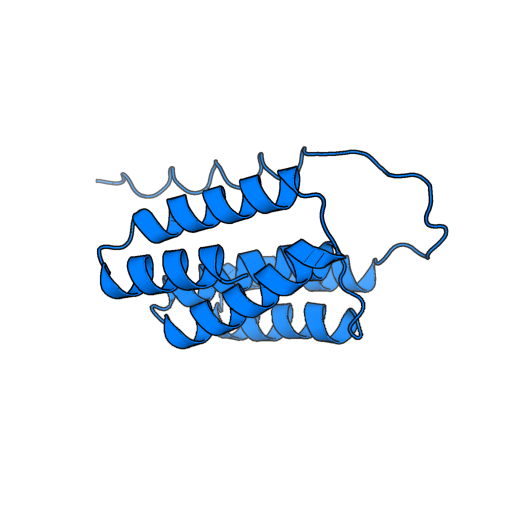8 C CA . ILE A 1 100 ? 4.947 -3.627 8.810 1.00 77.19 100 ILE A CA 1
ATOM 829 C C . ILE A 1 100 ? 5.433 -4.554 9.926 1.00 77.19 100 ILE A C 1
ATOM 831 O O . ILE A 1 100 ? 6.329 -4.192 10.684 1.00 77.19 100 ILE A O 1
ATOM 835 N N . LYS A 1 101 ? 4.868 -5.759 10.022 1.00 70.06 101 LYS A N 1
ATOM 836 C CA . LYS A 1 101 ? 5.252 -6.736 11.048 1.00 70.06 101 LYS A CA 1
ATOM 837 C C . LYS A 1 101 ? 6.540 -7.499 10.738 1.00 70.06 101 LYS A C 1
ATOM 839 O O . LYS A 1 101 ? 7.089 -8.110 11.648 1.00 70.06 101 LYS A O 1
ATOM 844 N N . SER A 1 102 ? 6.977 -7.532 9.478 1.00 66.06 102 SER A N 1
ATOM 845 C CA . SER A 1 102 ? 7.994 -8.488 9.014 1.00 66.06 102 SER A CA 1
ATOM 846 C C . SER A 1 102 ? 9.129 -7.877 8.194 1.00 66.06 102 SER A C 1
ATOM 848 O O . SER A 1 102 ? 10.208 -8.453 8.190 1.00 66.06 102 SER A O 1
ATOM 850 N N . ALA A 1 103 ? 8.883 -6.785 7.473 1.00 61.81 103 ALA A N 1
ATOM 851 C CA . ALA A 1 103 ? 9.779 -6.242 6.451 1.00 61.81 103 ALA A CA 1
ATOM 852 C C . ALA A 1 103 ? 10.407 -4.900 6.837 1.00 61.81 103 ALA A C 1
ATOM 854 O O . ALA A 1 103 ? 11.450 -4.537 6.309 1.00 61.81 103 ALA A O 1
ATOM 855 N N . VAL A 1 104 ? 9.780 -4.145 7.744 1.00 67.56 104 VAL A N 1
ATOM 856 C CA . VAL A 1 104 ? 10.214 -2.787 8.100 1.00 67.56 104 VAL A CA 1
ATOM 857 C C . VAL A 1 104 ? 10.292 -2.603 9.613 1.00 67.56 104 VAL A C 1
ATOM 859 O O . VAL A 1 104 ? 9.586 -3.251 10.387 1.00 67.56 104 VAL A O 1
ATOM 862 N N . THR A 1 105 ? 11.178 -1.709 10.053 1.00 75.69 105 THR A N 1
ATOM 863 C CA . THR A 1 105 ? 11.341 -1.391 11.475 1.00 75.69 105 THR A CA 1
ATOM 864 C C . THR A 1 105 ? 10.118 -0.651 12.013 1.00 75.69 105 THR A C 1
ATOM 866 O O . THR A 1 105 ? 9.479 0.119 11.300 1.00 75.69 105 THR A O 1
ATOM 869 N N . ARG A 1 106 ? 9.824 -0.817 13.308 1.00 74.38 106 ARG A N 1
ATOM 870 C CA . ARG A 1 106 ? 8.671 -0.184 13.972 1.00 74.38 106 ARG A CA 1
ATOM 871 C C . ARG A 1 106 ? 8.564 1.325 13.712 1.00 74.38 106 ARG A C 1
ATOM 873 O O . ARG A 1 106 ? 7.473 1.812 13.441 1.00 74.38 106 ARG A O 1
ATOM 880 N N . ASN A 1 107 ? 9.685 2.047 13.740 1.00 75.25 107 ASN A N 1
ATOM 881 C CA . ASN A 1 107 ? 9.703 3.489 13.480 1.00 75.25 107 ASN A CA 1
ATOM 882 C C . ASN A 1 107 ? 9.290 3.824 12.039 1.00 75.25 107 ASN A C 1
ATOM 884 O O . ASN A 1 107 ? 8.532 4.766 11.815 1.00 75.25 107 ASN A O 1
ATOM 888 N N . HIS A 1 108 ? 9.764 3.048 11.060 1.00 73.38 108 HIS A N 1
ATOM 889 C CA . HIS A 1 108 ? 9.409 3.241 9.654 1.00 73.38 108 HIS A CA 1
ATOM 890 C C . HIS A 1 108 ? 7.927 2.921 9.402 1.00 73.38 108 HIS A C 1
ATOM 892 O O . HIS A 1 108 ? 7.232 3.642 8.678 1.00 73.38 108 HIS A O 1
ATOM 898 N N . SER A 1 109 ? 7.423 1.880 10.063 1.00 74.44 109 SER A N 1
ATOM 899 C CA . SER A 1 109 ? 6.013 1.501 10.069 1.00 74.44 109 SER A CA 1
ATOM 900 C C . SER A 1 109 ? 5.116 2.606 10.615 1.00 74.44 109 SER A C 1
ATOM 902 O O . SER A 1 109 ? 4.157 2.998 9.955 1.00 74.44 109 SER A O 1
ATOM 904 N N . GLU A 1 110 ? 5.445 3.139 11.796 1.00 79.31 110 GLU A N 1
ATOM 905 C CA . GLU A 1 110 ? 4.687 4.212 12.444 1.00 79.31 110 GLU A CA 1
ATOM 906 C C . GLU A 1 110 ? 4.693 5.484 11.584 1.00 79.31 110 GLU A C 1
ATOM 908 O O . GLU A 1 110 ? 3.637 6.081 11.375 1.00 79.31 110 GLU A O 1
ATOM 913 N N . LYS A 1 111 ? 5.840 5.870 11.005 1.00 82.19 111 LYS A N 1
ATOM 914 C CA . LYS A 1 111 ? 5.912 7.024 10.090 1.00 82.19 111 LYS A CA 1
ATOM 915 C C . LYS A 1 111 ? 5.030 6.823 8.854 1.00 82.19 111 LYS A C 1
ATOM 917 O O . LYS A 1 111 ? 4.277 7.717 8.478 1.00 82.19 111 LYS A O 1
ATOM 922 N N . SER A 1 112 ? 5.075 5.634 8.257 1.00 79.81 112 SER A N 1
ATOM 923 C CA . SER A 1 112 ? 4.288 5.314 7.063 1.00 79.81 112 SER A CA 1
ATOM 924 C C . SER A 1 112 ? 2.784 5.286 7.340 1.00 79.81 112 SER A C 1
ATOM 926 O O . SER A 1 112 ? 2.013 5.819 6.546 1.00 79.81 112 SER A O 1
ATOM 928 N N . ILE A 1 113 ? 2.363 4.706 8.470 1.00 83.38 113 ILE A N 1
ATOM 929 C CA . ILE A 1 113 ? 0.959 4.707 8.904 1.00 83.38 113 ILE A CA 1
ATOM 930 C C . ILE A 1 113 ? 0.475 6.140 9.126 1.00 83.38 113 ILE A C 1
ATOM 932 O O . ILE A 1 113 ? -0.586 6.489 8.617 1.00 83.38 113 ILE A O 1
ATOM 936 N N . ASN A 1 114 ? 1.250 6.976 9.829 1.00 83.56 114 ASN A N 1
ATOM 937 C CA . ASN A 1 114 ? 0.890 8.378 10.055 1.00 83.56 114 ASN A CA 1
ATOM 938 C C . ASN A 1 114 ? 0.772 9.148 8.734 1.00 83.56 114 ASN A C 1
ATOM 940 O O . ASN A 1 114 ? -0.241 9.791 8.508 1.00 83.56 114 ASN A O 1
ATOM 944 N N . SER A 1 115 ? 1.722 8.979 7.809 1.00 83.38 115 SER A N 1
ATOM 945 C CA . SER A 1 115 ? 1.663 9.592 6.472 1.00 83.38 115 SER A CA 1
ATOM 946 C C . SER A 1 115 ? 0.391 9.204 5.698 1.00 83.38 115 SER A C 1
ATOM 948 O O . SER A 1 115 ? -0.255 10.048 5.074 1.00 83.38 115 SER A O 1
ATOM 950 N N . ILE A 1 116 ? -0.015 7.928 5.748 1.00 82.69 116 ILE A N 1
ATOM 951 C CA . ILE A 1 116 ? -1.248 7.470 5.089 1.00 82.69 116 ILE A CA 1
ATOM 952 C C . ILE A 1 116 ? -2.492 7.993 5.821 1.00 82.69 116 ILE A C 1
ATOM 954 O O . ILE A 1 116 ? -3.455 8.394 5.168 1.00 82.69 116 ILE A O 1
ATOM 958 N N . LEU A 1 117 ? -2.481 8.009 7.155 1.00 82.31 117 LEU A N 1
ATOM 959 C CA . LEU A 1 117 ? -3.554 8.581 7.968 1.00 82.31 117 LEU A CA 1
ATOM 960 C C . LEU A 1 117 ? -3.748 10.062 7.664 1.00 82.31 117 LEU A C 1
ATOM 962 O O . LEU A 1 117 ? -4.880 10.465 7.418 1.00 82.31 117 LEU A O 1
ATOM 966 N N . ASP A 1 118 ? -2.672 10.844 7.611 1.00 84.25 118 ASP A N 1
ATOM 967 C CA . ASP A 1 118 ? -2.710 12.262 7.262 1.00 84.25 118 ASP A CA 1
ATOM 968 C C . ASP A 1 118 ? -3.330 12.442 5.874 1.00 84.25 118 ASP A C 1
ATOM 970 O O . ASP A 1 118 ? -4.268 13.225 5.708 1.00 84.25 118 ASP A O 1
ATOM 974 N N . TYR A 1 119 ? -2.920 11.622 4.902 1.00 82.12 119 TYR A N 1
ATOM 975 C CA . TYR A 1 119 ? -3.487 11.648 3.556 1.00 82.12 119 TYR A CA 1
ATOM 976 C C . TYR A 1 119 ? -4.988 11.314 3.531 1.00 82.12 119 TYR A C 1
ATOM 978 O O . TYR A 1 119 ? -5.771 12.016 2.894 1.00 82.12 119 TYR A O 1
ATOM 986 N N . ILE A 1 120 ? -5.429 10.279 4.251 1.00 80.38 120 ILE A N 1
ATOM 987 C CA . ILE A 1 120 ? -6.841 9.861 4.288 1.00 80.38 120 ILE A CA 1
ATOM 988 C C . ILE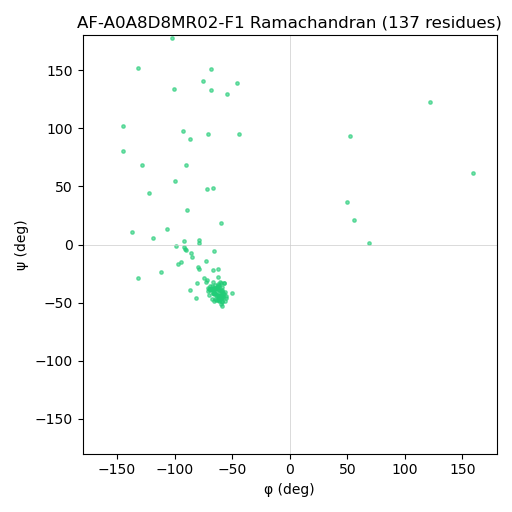 A 1 120 ? -7.692 10.814 5.133 1.00 80.38 120 ILE A C 1
ATOM 990 O O . ILE A 1 120 ? -8.872 10.990 4.830 1.00 80.38 120 ILE A O 1
ATOM 994 N N . SER A 1 121 ? -7.114 11.464 6.145 1.00 80.75 121 SER A N 1
ATOM 995 C CA . SER A 1 121 ? -7.791 12.442 7.007 1.00 80.75 121 SER A CA 1
ATOM 996 C C . SER A 1 121 ? -8.285 13.672 6.245 1.00 80.75 121 SER A C 1
ATOM 998 O O . SER A 1 121 ? -9.235 14.325 6.675 1.00 80.75 121 SER A O 1
ATOM 1000 N N . THR A 1 122 ? -7.715 13.940 5.065 1.00 81.12 122 THR A N 1
ATOM 1001 C CA . THR A 1 122 ? -8.231 14.952 4.131 1.00 81.12 122 THR A CA 1
ATOM 1002 C C . THR A 1 122 ? -9.603 14.579 3.552 1.00 81.12 122 THR A C 1
ATOM 1004 O O . THR A 1 122 ? -10.364 15.449 3.116 1.00 81.12 122 THR A O 1
ATOM 1007 N N . SER A 1 123 ? -9.963 13.290 3.563 1.00 75.12 123 SER A N 1
ATOM 1008 C CA . SER A 1 123 ? -11.276 12.813 3.139 1.00 75.12 123 SER A CA 1
ATOM 1009 C C . SER A 1 123 ? -12.339 13.112 4.185 1.00 75.12 123 SER A C 1
ATOM 1011 O O . SER A 1 123 ? -12.165 12.888 5.377 1.00 75.12 123 SER A O 1
ATOM 1013 N N . LYS A 1 124 ? -13.527 13.506 3.723 1.00 76.19 124 LYS A N 1
ATOM 1014 C CA . LYS A 1 124 ? -14.704 13.719 4.583 1.00 76.19 124 LYS A CA 1
ATOM 1015 C C . LYS A 1 124 ? -15.409 12.416 4.985 1.00 76.19 124 LYS A C 1
ATOM 1017 O O . LYS A 1 124 ? -16.478 12.462 5.590 1.00 76.19 124 LYS A O 1
ATOM 1022 N N . ASN A 1 125 ? -14.866 11.259 4.606 1.00 79.19 125 ASN A N 1
ATOM 1023 C CA . ASN A 1 125 ? -15.507 9.968 4.822 1.00 79.19 125 ASN A CA 1
ATOM 1024 C C . ASN A 1 125 ? -15.167 9.407 6.216 1.00 79.19 125 ASN A C 1
ATOM 1026 O O . ASN A 1 125 ? -14.165 8.720 6.404 1.00 79.19 125 ASN A O 1
ATOM 1030 N N . MET A 1 126 ? -16.013 9.727 7.198 1.00 80.88 126 MET A N 1
ATOM 1031 C CA . MET A 1 126 ? -15.811 9.359 8.605 1.00 80.88 126 MET A CA 1
ATOM 1032 C C . MET A 1 126 ? -15.851 7.841 8.843 1.00 80.88 126 MET A C 1
ATOM 1034 O O . MET A 1 126 ? -15.087 7.334 9.660 1.00 80.88 126 MET A O 1
ATOM 1038 N N . GLU A 1 127 ? -16.682 7.107 8.097 1.00 83.69 127 GLU A N 1
ATOM 1039 C CA . GLU A 1 127 ? -16.761 5.641 8.189 1.00 83.69 127 GLU A CA 1
ATOM 1040 C C . GLU A 1 127 ? -15.465 4.976 7.710 1.00 83.69 127 GLU A C 1
ATOM 1042 O O . GLU A 1 127 ? -14.998 4.003 8.302 1.00 83.69 127 GLU A O 1
ATOM 1047 N N . LEU A 1 128 ? -14.848 5.522 6.658 1.00 81.81 128 LEU A N 1
ATOM 1048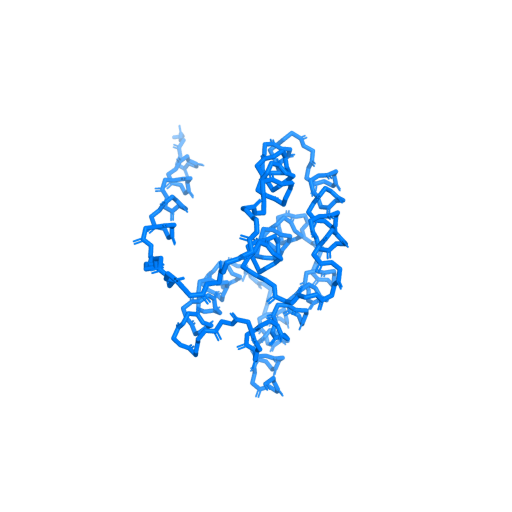 C CA . LEU A 1 128 ? -13.554 5.054 6.168 1.00 81.81 128 LEU A CA 1
ATOM 1049 C C . LEU A 1 128 ? -12.453 5.273 7.206 1.00 81.81 128 LEU A C 1
ATOM 1051 O O . LEU A 1 128 ? -11.688 4.353 7.479 1.00 81.81 128 LEU A O 1
ATOM 1055 N N . LEU A 1 129 ? -12.395 6.475 7.786 1.00 82.38 129 LEU A N 1
ATOM 1056 C CA . LEU A 1 129 ? -11.441 6.818 8.842 1.00 82.38 129 LEU A CA 1
ATOM 1057 C C . LEU A 1 129 ? -11.566 5.857 10.022 1.00 82.38 129 LEU A C 1
ATOM 1059 O O . LEU A 1 129 ? -10.564 5.290 10.447 1.00 82.38 129 LEU A O 1
ATOM 1063 N N . GLN A 1 130 ? -12.787 5.615 10.505 1.00 84.88 130 GLN A N 1
ATOM 1064 C CA . GLN A 1 130 ? -13.019 4.683 11.606 1.00 84.88 130 GLN A CA 1
ATOM 1065 C C . GLN A 1 130 ? -12.515 3.271 11.276 1.00 84.88 130 GLN A C 1
ATOM 1067 O O . GLN A 1 130 ? -11.733 2.717 12.045 1.00 84.88 130 GLN A O 1
ATOM 1072 N N . ASN A 1 131 ? -12.883 2.724 10.113 1.00 84.12 131 ASN A N 1
ATOM 1073 C CA . ASN A 1 131 ? -12.409 1.405 9.679 1.00 84.12 131 ASN A CA 1
ATOM 1074 C C . ASN A 1 131 ? -10.877 1.341 9.582 1.00 84.12 131 ASN A C 1
ATOM 1076 O O . ASN A 1 131 ? -10.272 0.313 9.892 1.00 84.12 131 ASN A O 1
ATOM 1080 N N . PHE A 1 132 ? -10.242 2.430 9.146 1.00 82.88 132 PHE A N 1
ATOM 1081 C CA . PHE A 1 132 ? -8.793 2.527 9.036 1.00 82.88 132 PHE A CA 1
ATOM 1082 C C . PHE A 1 132 ? -8.124 2.505 10.415 1.00 82.88 132 PHE A C 1
ATOM 1084 O O . PHE A 1 132 ? -7.196 1.725 10.629 1.00 82.88 132 PHE A O 1
ATOM 1091 N N . TYR A 1 133 ? -8.628 3.290 11.372 1.00 82.69 133 TYR A N 1
ATOM 1092 C CA . TYR A 1 133 ? -8.141 3.286 12.755 1.00 82.69 133 TYR A CA 1
ATOM 1093 C C . TYR A 1 133 ? -8.326 1.925 13.426 1.00 82.69 133 TYR A C 1
ATOM 1095 O O . TYR A 1 133 ? -7.372 1.409 14.001 1.00 82.69 133 TYR A O 1
ATOM 1103 N N . GLU A 1 134 ? -9.511 1.321 13.313 1.00 86.31 134 GLU A N 1
ATOM 1104 C CA . GLU A 1 134 ? -9.795 -0.007 13.874 1.00 86.31 134 GLU A CA 1
ATOM 1105 C C . GLU A 1 134 ? -8.847 -1.063 13.294 1.00 86.31 134 GLU A C 1
ATOM 1107 O O . GLU A 1 134 ? -8.164 -1.757 14.042 1.00 86.31 134 GLU A O 1
ATOM 1112 N N . THR A 1 135 ? -8.690 -1.095 11.967 1.00 84.25 135 THR A N 1
ATOM 1113 C CA . THR A 1 135 ? -7.785 -2.044 11.298 1.00 84.25 135 THR A CA 1
ATOM 1114 C C . THR A 1 135 ? -6.323 -1.841 11.714 1.00 84.25 135 THR A C 1
ATOM 1116 O O . THR A 1 135 ? -5.576 -2.808 11.827 1.00 84.25 135 THR A O 1
ATOM 1119 N N . THR A 1 136 ? -5.903 -0.593 11.942 1.00 82.25 136 THR A N 1
ATOM 1120 C CA . THR A 1 136 ? -4.538 -0.271 12.394 1.00 82.25 136 THR A CA 1
ATOM 1121 C C . THR A 1 136 ? -4.304 -0.695 13.841 1.00 82.25 136 THR A C 1
ATOM 1123 O O . THR A 1 136 ? -3.217 -1.148 14.170 1.00 82.25 136 THR A O 1
ATOM 1126 N N . LEU A 1 137 ? -5.314 -0.546 14.702 1.00 79.94 137 LEU A N 1
ATOM 1127 C CA . LEU A 1 137 ? -5.257 -0.947 16.110 1.00 79.94 137 LEU A CA 1
ATOM 1128 C C . LEU A 1 137 ? -5.309 -2.471 16.292 1.00 79.94 137 LEU A C 1
ATOM 1130 O O . LEU A 1 137 ? -4.738 -2.983 17.251 1.00 79.94 137 LEU A O 1
ATOM 1134 N N . GLU A 1 138 ? -6.007 -3.186 15.406 1.00 76.38 138 GLU A N 1
ATOM 1135 C CA . GLU A 1 138 ? -6.110 -4.653 15.432 1.00 76.38 138 GLU A CA 1
ATOM 1136 C C . GLU A 1 138 ? -4.883 -5.377 14.856 1.00 76.38 138 GLU A C 1
ATOM 1138 O O . GLU A 1 138 ? -4.685 -6.562 15.139 1.00 76.38 138 GLU A O 1
ATOM 1143 N N . ALA A 1 139 ? -4.080 -4.702 14.030 1.00 67.44 139 ALA A N 1
ATOM 1144 C CA . ALA A 1 139 ? -2.858 -5.262 13.460 1.00 67.44 139 ALA A CA 1
ATOM 1145 C C . ALA A 1 139 ? -1.717 -5.252 14.482 1.00 67.44 139 ALA A C 1
ATOM 1147 O O . ALA A 1 139 ? -1.250 -6.365 14.813 1.00 67.44 139 ALA A O 1
#

Mean predicted aligned error: 10.61 Å

Nearest PDB structures (foldseek):
  8h38-assembly1_B  TM=9.327E-01  e=1.827E-10  Homo sapiens
  4i1a-assembly3_B  TM=6.482E-01  e=1.233E-01  Bacillus subtilis subsp. subtilis str. 168
  3sf4-assembly2_B  TM=6.254E-01  e=6.067E-01  Homo sapiens
  7t7t-assembly1_A  TM=5.005E-01  e=1.110E+00  Citrus unshiu
  7qyb-assembly1_U  TM=4.985E-01  e=2.032E+00  Homo sapiens

Foldseek 3Di:
DDPDPPVPPPPVVVVVDDDDPVPDPDDPPVVLVVLLVVLVVCCVVPLPVSLVSLVVSVVVCVPVLEPSNLVSLLSNLVSCVVVVVLVVSVVSVLVNVVSCVPYDDVVVSVVSLVVVLVVCVVDPPVVSNVSSVVSNVVD

Solvent-accessible surface area (backbone atoms only — not comparable to full-atom values): 8234 Å² total; per-residue (Å²): 142,83,95,79,75,78,83,70,75,75,69,74,73,72,78,81,73,80,76,87,71,90,81,64,100,60,78,79,62,56,69,51,51,52,40,46,54,55,19,57,65,28,47,80,81,37,50,73,57,16,45,53,37,33,47,48,34,42,59,70,44,68,81,56,63,48,69,66,41,50,54,34,37,56,50,43,30,53,49,25,53,76,69,67,38,56,72,62,22,52,54,39,48,56,55,44,55,57,35,38,78,75,53,48,55,68,68,59,35,52,52,51,52,49,56,51,46,59,60,53,65,75,49,90,52,61,70,58,51,50,54,51,53,52,53,62,73,74,104

Sequence (139 aa):
MSDLDDDFMCEDEEDYGLEYSEDSNSEPDVDLENQYYNSKALKEEAPHDALKSFQKVLDLENNEKGEWGFKALKQMIKINFKLQNYPEMMTRYKQLLTYIKSAVTRNHSEKSINSILDYISTSKNMELLQNFYETTLEA

pLDDT: mean 74.3, std 16.27, range [37.78, 89.62]